Protein AF-A0A1T5MTS9-F1 (afdb_monomer_lite)

Sequence (103 aa):
MKRSVYLKHYYTIKNLIKKLGTDGADDYLRGNLSRFSKQVSTARKNICSIKKSILMQNNSAEKGRLEYDLNEAINVLNDLLEKLKTADEMYLCYINYIRKKSS

Structure (mmCIF, N/CA/C/O backbone):
data_AF-A0A1T5MTS9-F1
#
_entry.id   AF-A0A1T5MTS9-F1
#
loop_
_atom_site.group_PDB
_atom_site.id
_atom_site.type_symbol
_atom_site.label_atom_id
_atom_site.label_alt_id
_atom_site.label_comp_id
_atom_site.label_asym_id
_atom_site.label_entity_id
_atom_site.label_seq_id
_atom_site.pdbx_PDB_ins_code
_atom_site.Cartn_x
_atom_site.Cartn_y
_atom_site.Cartn_z
_atom_site.occupancy
_atom_site.B_iso_or_equiv
_atom_site.auth_seq_id
_atom_site.auth_comp_id
_atom_site.auth_asym_id
_atom_site.auth_atom_id
_atom_site.pdbx_PDB_model_num
ATOM 1 N N . MET A 1 1 ? 0.176 12.332 16.860 1.00 63.88 1 MET A N 1
ATOM 2 C CA . MET A 1 1 ? -0.584 12.410 15.588 1.00 63.88 1 MET A CA 1
ATOM 3 C C . MET A 1 1 ? -1.182 13.804 15.437 1.00 63.88 1 MET A C 1
ATOM 5 O O . MET A 1 1 ? -1.668 14.337 16.429 1.00 63.88 1 MET A O 1
ATOM 9 N N . LYS A 1 2 ? -1.140 14.408 14.239 1.00 79.19 2 LYS A N 1
ATOM 10 C CA . LYS A 1 2 ? -1.745 15.731 13.993 1.00 79.19 2 LYS A CA 1
ATOM 11 C C . LYS A 1 2 ? -3.265 15.672 14.203 1.00 79.19 2 LYS A C 1
ATOM 13 O O . LYS A 1 2 ? -3.911 14.709 13.792 1.00 79.19 2 LYS A O 1
ATOM 18 N N . ARG A 1 3 ? -3.842 16.713 14.815 1.00 74.12 3 ARG A N 1
ATOM 19 C CA . ARG A 1 3 ? -5.283 16.780 15.137 1.00 74.12 3 ARG A CA 1
ATOM 20 C C . ARG A 1 3 ? -6.176 16.658 13.896 1.00 74.12 3 ARG A C 1
ATOM 22 O O . ARG A 1 3 ? -7.215 16.013 13.966 1.00 74.12 3 ARG A O 1
ATOM 29 N N . SER A 1 4 ? -5.745 17.215 12.765 1.00 78.44 4 SER A N 1
ATOM 30 C CA . SER A 1 4 ? -6.453 17.125 11.481 1.00 78.44 4 SER A CA 1
ATOM 31 C C . SER A 1 4 ? -6.567 15.687 10.962 1.00 78.44 4 SER A C 1
ATOM 33 O O . SER A 1 4 ? -7.650 15.265 10.567 1.00 78.44 4 SER A O 1
ATOM 35 N N . VAL A 1 5 ? -5.483 14.908 11.033 1.00 78.12 5 VAL A N 1
ATOM 36 C CA . VAL A 1 5 ? -5.454 13.493 10.616 1.00 78.12 5 VAL A CA 1
ATOM 37 C C . VAL A 1 5 ? -6.343 12.638 11.521 1.00 78.12 5 VAL A C 1
ATOM 39 O O . VAL A 1 5 ? -7.112 11.814 11.035 1.00 78.12 5 VAL A O 1
ATOM 42 N N . TYR A 1 6 ? -6.321 12.887 12.835 1.00 78.69 6 TYR A N 1
ATOM 43 C CA . TYR A 1 6 ? -7.227 12.210 13.768 1.00 78.69 6 TYR A CA 1
ATOM 44 C C . TYR A 1 6 ? -8.696 12.439 13.403 1.00 78.69 6 TYR A C 1
ATOM 46 O O . TYR A 1 6 ? -9.449 11.482 13.265 1.00 78.69 6 TYR A O 1
ATOM 54 N N . LEU A 1 7 ? -9.109 13.698 13.217 1.00 80.44 7 LEU A N 1
ATOM 55 C CA . LEU A 1 7 ? -10.500 14.026 12.890 1.00 80.44 7 LEU A CA 1
ATOM 56 C C . LEU A 1 7 ? -10.937 13.417 11.554 1.00 80.44 7 LEU A C 1
ATOM 58 O O . LEU A 1 7 ? -12.061 12.927 11.457 1.00 80.44 7 LEU A O 1
ATOM 62 N N . LYS A 1 8 ? -10.034 13.381 10.565 1.00 87.06 8 LYS A N 1
ATOM 63 C CA . LYS A 1 8 ? -10.275 12.765 9.254 1.00 87.06 8 LYS A CA 1
ATOM 64 C C . LYS A 1 8 ? -10.656 11.285 9.368 1.00 87.06 8 LYS A C 1
ATOM 66 O O . LYS A 1 8 ? -11.559 10.837 8.669 1.00 87.06 8 LYS A O 1
ATOM 71 N N . HIS A 1 9 ? -9.993 10.529 10.244 1.00 92.50 9 HIS A N 1
ATOM 72 C CA . HIS A 1 9 ? -10.198 9.079 10.357 1.00 92.50 9 HIS A CA 1
ATOM 73 C C . HIS A 1 9 ? -11.110 8.662 11.515 1.00 92.50 9 HIS A C 1
ATOM 75 O O . HIS A 1 9 ? -11.614 7.539 11.514 1.00 92.50 9 HIS A O 1
ATOM 81 N N . TYR A 1 10 ? -11.379 9.552 12.474 1.00 91.75 10 TYR A N 1
ATOM 82 C CA . TYR A 1 10 ? -12.123 9.250 13.699 1.00 91.75 10 TYR A CA 1
ATOM 83 C C . TYR A 1 10 ? -13.475 8.575 13.444 1.00 91.75 10 TYR A C 1
ATOM 85 O O . TYR A 1 10 ? -13.758 7.527 14.023 1.00 91.75 10 TYR A O 1
ATOM 93 N N . TYR A 1 11 ? -14.308 9.146 12.569 1.00 92.06 11 TYR A N 1
ATOM 94 C CA . TYR A 1 11 ? -15.633 8.589 12.280 1.00 92.06 11 TYR A CA 1
ATOM 95 C C . TYR A 1 11 ? -15.548 7.231 11.588 1.00 92.06 11 TYR A C 1
ATOM 97 O O . TYR A 1 11 ? -16.318 6.328 11.916 1.00 92.06 11 TYR A O 1
ATOM 105 N N . THR A 1 12 ? -14.580 7.058 10.689 1.00 93.12 12 THR A N 1
ATOM 106 C CA . THR A 1 12 ? -14.318 5.775 10.033 1.00 93.12 12 THR A CA 1
ATOM 107 C C . THR A 1 12 ? -13.946 4.713 11.058 1.00 93.12 12 THR A C 1
ATOM 109 O O . THR A 1 12 ? -14.554 3.649 11.063 1.00 93.12 12 THR A O 1
ATOM 112 N N . ILE A 1 13 ? -13.025 5.018 11.975 1.00 95.12 13 ILE A N 1
ATOM 113 C CA . ILE A 1 13 ? -12.615 4.102 13.047 1.00 95.12 13 ILE A CA 1
ATOM 114 C C . ILE A 1 13 ? -13.778 3.781 13.986 1.00 95.12 13 ILE A C 1
ATOM 116 O O . ILE A 1 13 ? -14.033 2.613 14.269 1.00 95.12 13 ILE A O 1
ATOM 120 N N . LYS A 1 14 ? -14.529 4.794 14.431 1.00 93.94 14 LYS A N 1
ATOM 121 C CA . LYS A 1 14 ? -15.703 4.603 15.293 1.00 93.94 14 LYS A CA 1
ATOM 122 C C . LYS A 1 14 ? -16.723 3.667 14.640 1.00 93.94 14 LYS A C 1
ATOM 124 O O . LYS A 1 14 ? -17.239 2.763 15.295 1.00 93.94 14 LYS A O 1
ATOM 129 N N . ASN A 1 15 ? -17.000 3.866 13.353 1.00 94.81 15 ASN A N 1
ATOM 130 C CA . ASN A 1 15 ? -17.925 3.026 12.597 1.00 94.81 15 ASN A CA 1
ATOM 131 C C . ASN A 1 15 ? -17.374 1.615 12.371 1.00 94.81 15 ASN A C 1
ATOM 133 O O . ASN A 1 15 ? -18.143 0.659 12.428 1.00 94.81 15 ASN A O 1
ATOM 137 N N . LEU A 1 16 ? -16.066 1.478 12.142 1.00 95.25 16 LEU A N 1
ATOM 138 C CA . LEU A 1 16 ? -15.402 0.186 11.985 1.00 95.25 16 LEU A CA 1
ATOM 139 C C . LEU A 1 16 ? -15.536 -0.649 13.266 1.00 95.25 16 LEU A C 1
ATOM 141 O O . LEU A 1 16 ? -16.036 -1.767 13.207 1.00 95.25 16 LEU A O 1
ATOM 145 N N . ILE A 1 17 ? -15.208 -0.064 14.423 1.00 95.56 17 ILE A N 1
ATOM 146 C CA . ILE A 1 17 ? -15.350 -0.713 15.737 1.00 95.56 17 ILE A CA 1
ATOM 147 C C . ILE A 1 17 ? -16.815 -1.060 16.017 1.00 95.56 17 ILE A C 1
ATOM 149 O O . ILE A 1 17 ? -17.107 -2.148 16.499 1.00 95.56 17 ILE A O 1
ATOM 153 N N . LYS A 1 18 ? -17.759 -0.166 15.690 1.00 95.50 18 LYS A N 1
ATOM 154 C CA . LYS A 1 18 ? -19.194 -0.449 15.857 1.00 95.50 18 LYS A CA 1
ATOM 155 C C . LYS A 1 18 ? -19.637 -1.677 15.050 1.00 95.50 18 LYS A C 1
ATOM 157 O O . LYS A 1 18 ? -20.515 -2.401 15.500 1.00 95.50 18 LYS A O 1
ATOM 162 N N . LYS A 1 19 ? -19.072 -1.877 13.856 1.00 96.94 19 LYS A N 1
ATOM 163 C CA . LYS A 1 19 ? -19.441 -2.973 12.948 1.00 96.94 19 LYS A CA 1
ATOM 164 C C . LYS A 1 19 ? -18.736 -4.289 13.269 1.00 96.94 19 LYS A C 1
ATOM 166 O O . LYS A 1 19 ? -19.360 -5.331 13.135 1.00 96.94 19 LYS A O 1
ATOM 171 N N . LEU A 1 20 ? -17.455 -4.241 13.634 1.00 96.25 20 LEU A N 1
ATOM 172 C CA . LEU A 1 20 ? -16.589 -5.424 13.731 1.00 96.25 20 LEU A CA 1
ATOM 173 C C . LEU A 1 20 ? -16.163 -5.765 15.167 1.00 96.25 20 LEU A C 1
ATOM 175 O O . LEU A 1 20 ? -15.522 -6.786 15.386 1.00 96.25 20 LEU A O 1
ATOM 179 N N . GLY A 1 21 ? -16.481 -4.912 16.142 1.00 95.81 21 GLY A N 1
ATOM 180 C CA . GLY A 1 21 ? -15.850 -4.954 17.458 1.00 95.81 21 GLY A CA 1
ATOM 181 C C . GLY A 1 21 ? -14.429 -4.381 17.434 1.00 95.81 21 GLY A C 1
ATOM 182 O O . GLY A 1 21 ? -13.897 -4.018 16.384 1.00 95.81 21 GLY A O 1
ATOM 183 N N . THR A 1 22 ? -13.823 -4.255 18.614 1.00 94.62 22 THR A N 1
ATOM 184 C CA . THR A 1 22 ? -12.456 -3.729 18.767 1.00 94.62 22 THR A CA 1
ATOM 185 C C . THR A 1 22 ? -11.435 -4.643 18.093 1.00 94.62 22 THR A C 1
ATOM 187 O O . THR A 1 22 ? -10.681 -4.175 17.245 1.00 94.62 22 THR A O 1
ATOM 190 N N . ASP A 1 23 ? -11.468 -5.941 18.397 1.00 95.06 23 ASP A N 1
ATOM 191 C CA . ASP A 1 23 ? -10.490 -6.906 17.881 1.00 95.06 23 ASP A CA 1
ATOM 192 C C . ASP A 1 23 ? -10.634 -7.087 16.366 1.00 95.06 23 ASP A C 1
ATOM 194 O O . ASP A 1 23 ? -9.657 -6.988 15.629 1.00 95.06 23 ASP A O 1
ATOM 198 N N . GLY A 1 24 ? -11.872 -7.202 15.869 1.00 96.69 24 GLY A N 1
ATOM 199 C CA . GLY A 1 24 ? -12.128 -7.276 14.429 1.00 96.69 24 GLY A CA 1
ATOM 200 C C . GLY A 1 24 ? -11.717 -6.006 13.674 1.00 96.69 24 GLY A C 1
ATOM 201 O O . GLY A 1 24 ? -11.278 -6.076 12.524 1.00 96.69 24 GLY A O 1
ATOM 202 N N . ALA A 1 25 ? -11.817 -4.833 14.307 1.00 96.56 25 ALA A N 1
ATOM 203 C CA . ALA A 1 25 ? -11.286 -3.593 13.748 1.00 96.56 25 ALA A CA 1
ATOM 204 C C . ALA A 1 25 ? -9.745 -3.572 13.736 1.00 96.56 25 ALA A C 1
ATOM 206 O O . ALA A 1 25 ? -9.173 -3.112 12.746 1.00 96.56 25 ALA A O 1
ATOM 207 N N . ASP A 1 26 ? -9.083 -4.072 14.786 1.00 97.19 26 ASP A N 1
ATOM 208 C CA . ASP A 1 26 ? -7.618 -4.203 14.847 1.00 97.19 26 ASP A CA 1
ATOM 209 C C . ASP A 1 26 ? -7.104 -5.110 13.721 1.00 97.19 26 ASP A C 1
ATOM 211 O O . ASP A 1 26 ? -6.298 -4.684 12.887 1.00 97.19 26 ASP A O 1
ATOM 215 N N . ASP A 1 27 ? -7.655 -6.321 13.624 1.00 97.81 27 ASP A N 1
ATOM 216 C CA . ASP A 1 27 ? -7.282 -7.318 12.620 1.00 97.81 27 ASP A CA 1
ATOM 217 C C . ASP A 1 27 ? -7.465 -6.788 11.197 1.00 97.81 27 ASP A C 1
ATOM 219 O O . ASP A 1 27 ? -6.577 -6.926 10.350 1.00 97.81 27 ASP A O 1
ATOM 223 N N . TYR A 1 28 ? -8.585 -6.110 10.932 1.00 97.62 28 TYR A N 1
ATOM 224 C CA . TYR A 1 28 ? -8.845 -5.493 9.634 1.00 97.62 28 TYR A CA 1
ATOM 225 C C . TYR A 1 28 ? -7.789 -4.438 9.268 1.00 97.62 28 TYR A C 1
ATOM 227 O O . TYR A 1 28 ? -7.275 -4.416 8.144 1.00 97.62 28 TYR A O 1
ATOM 235 N N . LEU A 1 29 ? -7.452 -3.545 10.203 1.00 97.50 29 LEU A N 1
ATOM 236 C CA . LEU A 1 29 ? -6.492 -2.468 9.955 1.00 97.50 29 LEU A CA 1
ATOM 237 C C . LEU A 1 29 ? -5.068 -3.011 9.780 1.00 97.50 29 LEU A C 1
ATOM 239 O O . LEU A 1 29 ? -4.378 -2.614 8.836 1.00 97.50 29 LEU A O 1
ATOM 243 N N . ARG A 1 30 ? -4.651 -3.965 10.621 1.00 97.31 30 ARG A N 1
ATOM 244 C CA . ARG A 1 30 ? -3.367 -4.671 10.476 1.00 97.31 30 ARG A CA 1
ATOM 245 C C . ARG A 1 30 ? -3.293 -5.455 9.170 1.00 97.31 30 ARG A C 1
ATOM 247 O O . ARG A 1 30 ? -2.255 -5.446 8.507 1.00 97.31 30 ARG A O 1
ATOM 254 N N . GLY A 1 31 ? -4.396 -6.080 8.762 1.00 97.75 31 GLY A N 1
ATOM 255 C CA . GLY A 1 31 ? -4.514 -6.774 7.483 1.00 97.75 31 GLY A CA 1
ATOM 256 C C . GLY A 1 31 ? -4.275 -5.839 6.298 1.00 97.75 31 GLY A C 1
ATOM 257 O O . GLY A 1 31 ? -3.497 -6.164 5.399 1.00 97.75 31 GLY A O 1
ATOM 258 N N . ASN A 1 32 ? -4.866 -4.642 6.322 1.00 96.69 32 ASN A N 1
ATOM 259 C CA . ASN A 1 32 ? -4.635 -3.628 5.291 1.00 96.69 32 ASN A CA 1
ATOM 260 C C . ASN A 1 32 ? -3.185 -3.136 5.263 1.00 96.69 32 ASN A C 1
ATOM 262 O O . ASN A 1 32 ? -2.605 -3.043 4.180 1.00 96.69 32 ASN A O 1
ATOM 266 N N . LEU A 1 33 ? -2.585 -2.872 6.428 1.00 97.38 33 LEU A N 1
ATOM 267 C CA . LEU A 1 33 ? -1.169 -2.513 6.526 1.00 97.38 33 LEU A CA 1
ATOM 268 C C . LEU A 1 33 ? -0.279 -3.588 5.895 1.00 97.38 33 LEU A C 1
ATOM 270 O O . LEU A 1 33 ? 0.481 -3.299 4.974 1.00 97.38 33 LEU A O 1
ATOM 274 N N . SER A 1 34 ? -0.440 -4.842 6.322 1.00 97.75 34 SER A N 1
ATOM 275 C CA . SER A 1 34 ? 0.318 -5.982 5.797 1.00 97.75 34 SER A CA 1
ATOM 276 C C . SER A 1 34 ? 0.154 -6.131 4.280 1.00 97.75 34 SER A C 1
ATOM 278 O O . SER A 1 34 ? 1.139 -6.259 3.542 1.00 97.75 34 SER A O 1
ATOM 280 N N . ARG A 1 35 ? -1.087 -6.031 3.785 1.00 97.94 35 ARG A N 1
ATOM 281 C CA . ARG A 1 35 ? -1.404 -6.100 2.355 1.00 97.94 35 ARG A CA 1
ATOM 282 C C . ARG A 1 35 ? -0.670 -5.020 1.563 1.00 97.94 35 ARG A C 1
ATOM 284 O O . ARG A 1 35 ? 0.004 -5.351 0.585 1.00 97.94 35 ARG A O 1
ATOM 291 N N . PHE A 1 36 ? -0.784 -3.753 1.960 1.00 98.12 36 PHE A N 1
ATOM 292 C CA . PHE A 1 36 ? -0.156 -2.656 1.223 1.00 98.12 36 PHE A CA 1
ATOM 293 C C . PHE A 1 36 ? 1.370 -2.694 1.328 1.00 98.12 36 PHE A C 1
ATOM 295 O O . PHE A 1 36 ? 2.046 -2.507 0.318 1.00 98.12 36 PHE A O 1
ATOM 302 N N . SER A 1 37 ? 1.936 -3.039 2.489 1.00 97.81 37 SER A N 1
ATOM 303 C CA . SER A 1 37 ? 3.383 -3.236 2.641 1.00 97.81 37 SER A CA 1
ATOM 304 C C . SER A 1 37 ? 3.917 -4.316 1.695 1.00 97.81 37 SER A C 1
ATOM 306 O O . SER A 1 37 ? 4.947 -4.115 1.043 1.00 97.81 37 SER A O 1
ATOM 308 N N . LYS A 1 38 ? 3.202 -5.441 1.555 1.00 98.31 38 LYS A N 1
ATOM 309 C CA . LYS A 1 38 ? 3.571 -6.508 0.613 1.00 98.31 38 LYS A CA 1
ATOM 310 C C . LYS A 1 38 ? 3.511 -6.023 -0.836 1.00 98.31 38 LYS A C 1
ATOM 312 O O . LYS A 1 38 ? 4.446 -6.269 -1.594 1.00 98.31 38 LYS A O 1
ATOM 317 N N . GLN A 1 39 ? 2.454 -5.304 -1.210 1.00 98.31 39 GLN A N 1
ATOM 318 C CA . GLN A 1 39 ? 2.310 -4.743 -2.556 1.00 98.31 39 GLN A CA 1
ATOM 319 C C . GLN A 1 39 ? 3.424 -3.736 -2.885 1.00 98.31 39 GLN A C 1
ATOM 321 O O . GLN A 1 39 ? 4.021 -3.833 -3.955 1.00 98.31 39 GLN A O 1
ATOM 326 N N . VAL A 1 40 ? 3.776 -2.838 -1.956 1.00 98.44 40 VAL A N 1
ATOM 327 C CA . VAL A 1 40 ? 4.911 -1.904 -2.099 1.00 98.44 40 VAL A CA 1
ATOM 328 C C . VAL A 1 40 ? 6.226 -2.660 -2.303 1.00 98.44 40 VAL A C 1
ATOM 330 O O . VAL A 1 40 ? 7.016 -2.303 -3.178 1.00 98.44 40 VAL A O 1
ATOM 333 N N . SER A 1 41 ? 6.468 -3.721 -1.526 1.00 98.19 41 SER A N 1
ATOM 334 C CA . SER A 1 41 ? 7.671 -4.550 -1.670 1.00 98.19 41 SER A CA 1
ATOM 335 C C . SER A 1 41 ? 7.759 -5.184 -3.061 1.00 98.19 41 SER A C 1
ATOM 337 O O . SER A 1 41 ? 8.797 -5.093 -3.721 1.00 98.19 41 SER A O 1
ATOM 339 N N . THR A 1 42 ? 6.659 -5.765 -3.547 1.00 98.25 42 THR A N 1
ATOM 340 C CA . THR A 1 42 ? 6.583 -6.344 -4.894 1.00 98.25 42 THR A CA 1
ATOM 341 C C . THR A 1 42 ? 6.802 -5.293 -5.980 1.00 98.25 42 THR A C 1
ATOM 343 O O . THR A 1 42 ? 7.607 -5.519 -6.881 1.00 98.25 42 THR A O 1
ATOM 346 N N . ALA A 1 43 ? 6.160 -4.127 -5.879 1.00 98.31 43 ALA A N 1
ATOM 347 C CA . ALA A 1 43 ? 6.318 -3.046 -6.850 1.00 98.31 43 ALA A CA 1
ATOM 348 C C . ALA A 1 43 ? 7.775 -2.557 -6.933 1.00 98.31 43 ALA A C 1
ATOM 350 O O . ALA A 1 43 ? 8.325 -2.418 -8.024 1.00 98.31 43 ALA A O 1
ATOM 351 N N . ARG A 1 44 ? 8.451 -2.391 -5.786 1.00 98.38 44 ARG A N 1
ATOM 352 C CA . ARG A 1 44 ? 9.882 -2.038 -5.742 1.00 98.38 44 ARG A CA 1
ATOM 353 C C . ARG A 1 44 ? 10.763 -3.095 -6.406 1.00 98.38 44 ARG A C 1
ATOM 355 O O . ARG A 1 44 ? 11.673 -2.740 -7.152 1.00 98.38 44 ARG A O 1
ATOM 362 N N . LYS A 1 45 ? 10.492 -4.383 -6.168 1.00 98.31 45 LYS A N 1
ATOM 363 C CA . LYS A 1 45 ? 11.210 -5.481 -6.838 1.00 98.31 45 LYS A CA 1
ATOM 364 C C . LYS A 1 45 ? 11.014 -5.435 -8.353 1.00 98.31 45 LYS A C 1
ATOM 366 O O . LYS A 1 45 ? 11.996 -5.575 -9.077 1.00 98.31 45 LYS A O 1
ATOM 371 N N . ASN A 1 46 ? 9.787 -5.189 -8.815 1.00 97.81 46 ASN A N 1
ATOM 372 C CA . ASN A 1 46 ? 9.487 -5.064 -10.239 1.00 97.81 46 ASN A CA 1
ATOM 373 C C . ASN A 1 46 ? 10.261 -3.902 -10.881 1.00 97.81 46 ASN A C 1
ATOM 375 O O . ASN A 1 46 ? 10.968 -4.104 -11.861 1.00 97.81 46 ASN A O 1
ATOM 379 N N . ILE A 1 47 ? 10.237 -2.717 -10.262 1.00 98.44 47 ILE A N 1
ATOM 380 C CA . ILE A 1 47 ? 11.018 -1.550 -10.708 1.00 98.44 47 ILE A CA 1
ATOM 381 C C . ILE A 1 47 ? 12.511 -1.881 -10.813 1.00 98.44 47 ILE A C 1
ATOM 383 O O . ILE A 1 47 ? 13.151 -1.551 -11.810 1.00 98.44 47 ILE A O 1
ATOM 387 N N . CYS A 1 48 ? 13.081 -2.548 -9.806 1.00 98.25 48 CYS A N 1
ATOM 388 C CA . CYS A 1 48 ? 14.479 -2.975 -9.855 1.00 98.25 48 CYS A CA 1
ATOM 389 C C . CYS A 1 48 ? 14.749 -3.946 -11.012 1.00 98.25 48 CYS A C 1
ATOM 391 O O . CYS A 1 48 ? 15.808 -3.862 -11.630 1.00 98.25 48 CYS A O 1
ATOM 393 N N . SER A 1 49 ? 13.813 -4.850 -11.309 1.00 98.12 49 SER A N 1
ATOM 394 C CA . SER A 1 49 ? 13.921 -5.773 -12.441 1.00 98.12 49 SER A CA 1
ATOM 395 C C . SER A 1 49 ? 13.919 -5.026 -13.772 1.00 98.12 49 SER A C 1
ATOM 397 O O . SER A 1 49 ? 14.832 -5.221 -14.567 1.00 98.12 49 SER A O 1
ATOM 399 N N . ILE A 1 50 ? 12.965 -4.112 -13.983 1.00 97.88 50 ILE A N 1
ATOM 400 C CA . ILE A 1 50 ? 12.865 -3.322 -15.220 1.00 97.88 50 ILE A CA 1
ATOM 401 C C . ILE A 1 50 ? 14.132 -2.479 -15.420 1.00 97.88 50 ILE A C 1
ATOM 403 O O . ILE A 1 50 ? 14.718 -2.491 -16.499 1.00 97.88 50 ILE A O 1
ATOM 407 N N . LYS A 1 51 ? 14.630 -1.822 -14.361 1.00 97.94 51 LYS A N 1
ATOM 408 C CA . LYS A 1 51 ? 15.893 -1.065 -14.415 1.00 97.94 51 LYS A CA 1
ATOM 409 C C . LYS A 1 51 ? 17.077 -1.931 -14.842 1.00 97.94 51 LYS A C 1
ATOM 411 O O . LYS A 1 51 ? 17.894 -1.484 -15.639 1.00 97.94 51 LYS A O 1
ATOM 416 N N . LYS A 1 52 ? 17.174 -3.164 -14.334 1.00 97.88 52 LYS A N 1
ATOM 417 C CA . LYS A 1 52 ? 18.215 -4.109 -14.765 1.00 97.88 52 LYS A CA 1
ATOM 418 C C . LYS A 1 52 ? 18.051 -4.481 -16.236 1.00 97.88 52 LYS A C 1
ATOM 420 O O . LYS A 1 52 ? 19.039 -4.461 -16.958 1.00 97.88 52 LYS A O 1
ATOM 425 N N . SER A 1 53 ? 16.827 -4.759 -16.687 1.00 97.31 53 SER A N 1
ATOM 426 C CA . SER A 1 53 ? 16.547 -5.064 -18.092 1.00 97.31 53 SER A CA 1
ATOM 427 C C . SER A 1 53 ? 16.961 -3.919 -19.018 1.00 97.31 53 SER A C 1
ATOM 429 O O . SER A 1 53 ? 17.643 -4.182 -19.999 1.00 97.31 53 SER A O 1
ATOM 431 N N . ILE A 1 54 ? 16.654 -2.662 -18.674 1.00 97.06 54 ILE A N 1
ATOM 432 C CA . ILE A 1 54 ? 17.070 -1.469 -19.440 1.00 97.06 54 ILE A CA 1
ATOM 433 C C . ILE A 1 54 ? 18.591 -1.428 -19.632 1.00 97.06 54 ILE A C 1
ATOM 435 O O . ILE A 1 54 ? 19.063 -1.154 -20.733 1.00 97.06 54 ILE A O 1
ATOM 439 N N . LEU A 1 55 ? 19.364 -1.721 -18.580 1.00 95.50 55 LEU A N 1
ATOM 440 C CA . LEU A 1 55 ? 20.832 -1.713 -18.637 1.00 95.50 55 LEU A CA 1
ATOM 441 C C . LEU A 1 55 ? 21.412 -2.790 -19.565 1.00 95.50 55 LEU A C 1
ATOM 443 O O . LEU A 1 55 ? 22.550 -2.657 -20.001 1.00 95.50 55 LEU A O 1
ATOM 447 N N . MET A 1 56 ? 20.653 -3.849 -19.853 1.00 95.38 56 MET A N 1
ATOM 448 C CA . MET A 1 56 ? 21.088 -4.965 -20.697 1.00 95.38 56 MET A CA 1
ATOM 449 C C . MET A 1 56 ? 20.640 -4.826 -22.161 1.00 95.38 56 MET A C 1
ATOM 451 O O . MET A 1 56 ? 20.995 -5.672 -22.979 1.00 95.38 56 MET A O 1
ATOM 455 N N . GLN A 1 57 ? 19.860 -3.795 -22.508 1.00 95.12 57 GLN A N 1
ATOM 456 C CA . GLN A 1 57 ? 19.339 -3.613 -23.863 1.00 95.12 57 GLN A CA 1
ATOM 457 C C . GLN A 1 57 ? 20.236 -2.729 -24.726 1.00 95.12 57 GLN A C 1
ATOM 459 O O . GLN A 1 57 ? 20.478 -1.564 -24.417 1.00 95.12 57 GLN A O 1
ATOM 464 N N . ASN A 1 58 ? 20.629 -3.268 -25.881 1.00 92.69 58 ASN A N 1
ATOM 465 C CA . ASN A 1 58 ? 21.345 -2.534 -26.929 1.00 92.69 58 ASN A CA 1
ATOM 466 C C . ASN A 1 58 ? 20.403 -1.990 -28.018 1.00 92.69 58 ASN A C 1
ATOM 468 O O . ASN A 1 58 ? 20.809 -1.176 -28.842 1.00 92.69 58 ASN A O 1
ATOM 472 N N . ASN A 1 59 ? 19.144 -2.439 -28.039 1.00 96.88 59 ASN A N 1
ATOM 473 C CA . ASN A 1 59 ? 18.129 -1.970 -28.977 1.00 96.88 59 ASN A CA 1
ATOM 474 C C . ASN A 1 59 ? 17.403 -0.746 -28.396 1.00 96.88 59 ASN A C 1
ATOM 476 O O . ASN A 1 59 ? 16.803 -0.831 -27.324 1.00 96.88 59 ASN A O 1
ATOM 480 N N . SER A 1 60 ? 17.434 0.388 -29.105 1.00 93.38 60 SER A N 1
ATOM 481 C CA . SER A 1 60 ? 16.848 1.638 -28.606 1.00 93.38 60 SER A CA 1
ATOM 482 C C . SER A 1 60 ? 15.323 1.596 -28.497 1.00 93.38 60 SER A C 1
ATOM 484 O O . SER A 1 60 ? 14.772 2.213 -27.590 1.00 93.38 60 SER A O 1
ATOM 486 N N . ALA A 1 61 ? 14.636 0.874 -29.386 1.00 95.31 61 ALA A N 1
ATOM 487 C CA . ALA A 1 61 ? 13.182 0.752 -29.351 1.00 95.31 61 ALA A CA 1
ATOM 488 C C . ALA A 1 61 ? 12.738 -0.064 -28.132 1.00 95.31 61 ALA A C 1
ATOM 490 O O . ALA A 1 61 ? 11.859 0.359 -27.384 1.00 95.31 61 ALA A O 1
ATOM 491 N N . GLU A 1 62 ? 13.407 -1.191 -27.883 1.00 95.81 62 GLU A N 1
ATOM 492 C CA . GLU A 1 62 ? 13.137 -2.019 -26.707 1.00 95.81 62 GLU A CA 1
ATOM 493 C C . GLU A 1 62 ? 13.489 -1.287 -25.407 1.00 95.81 62 GLU A C 1
ATOM 495 O O . GLU A 1 62 ? 12.749 -1.353 -24.426 1.00 95.81 62 GLU A O 1
ATOM 500 N N . LYS A 1 63 ? 14.578 -0.511 -25.413 1.00 95.88 63 LYS A N 1
ATOM 501 C CA . LYS A 1 63 ? 14.924 0.366 -24.295 1.00 95.88 63 LYS A CA 1
ATOM 502 C C . LYS A 1 63 ? 13.822 1.395 -24.021 1.00 95.88 63 LYS A C 1
ATOM 504 O O . LYS A 1 63 ? 13.419 1.544 -22.872 1.00 95.88 63 LYS A O 1
ATOM 509 N N . GLY A 1 64 ? 13.297 2.043 -25.063 1.00 96.38 64 GLY A N 1
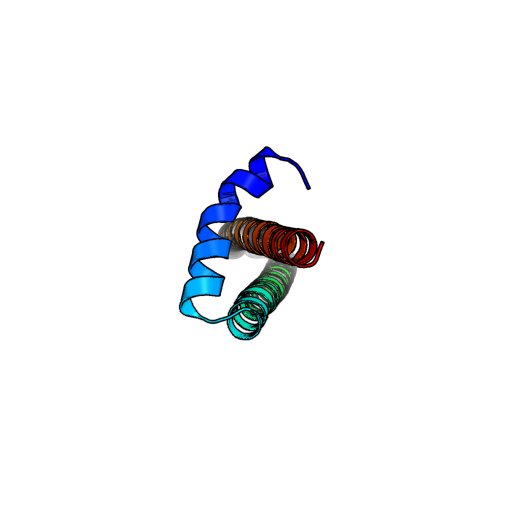ATOM 510 C CA . GLY A 1 64 ? 12.196 3.001 -24.940 1.00 96.38 64 GLY A CA 1
ATOM 511 C C . GLY A 1 64 ? 10.915 2.373 -24.378 1.00 96.38 64 GLY A C 1
ATOM 512 O O . GLY A 1 64 ? 10.271 2.959 -23.510 1.00 96.38 64 GLY A O 1
ATOM 513 N N . ARG A 1 65 ? 10.577 1.147 -24.799 1.00 97.31 65 ARG A N 1
ATOM 514 C CA . ARG A 1 65 ? 9.449 0.386 -24.236 1.00 97.31 65 ARG A CA 1
ATOM 515 C C . ARG A 1 65 ? 9.633 0.113 -22.742 1.00 97.31 65 ARG A C 1
ATOM 517 O O . ARG A 1 65 ? 8.731 0.369 -21.955 1.00 97.31 65 ARG A O 1
ATOM 524 N N . LEU A 1 66 ? 10.816 -0.344 -22.333 1.00 97.75 66 LEU A N 1
ATOM 525 C CA . LEU A 1 66 ? 11.107 -0.612 -20.922 1.00 97.75 66 LEU A CA 1
ATOM 526 C C . LEU A 1 66 ? 11.137 0.662 -20.064 1.00 97.75 66 LEU A C 1
ATOM 528 O O . LEU A 1 66 ? 10.774 0.616 -18.890 1.00 97.75 66 LEU A O 1
ATOM 532 N N . GLU A 1 67 ? 11.567 1.799 -20.616 1.00 97.75 67 GLU A N 1
ATOM 533 C CA . GLU A 1 67 ? 11.488 3.100 -19.938 1.00 97.75 67 GLU A CA 1
ATOM 534 C C . GLU A 1 67 ? 10.030 3.532 -19.713 1.00 97.75 67 GLU A C 1
ATOM 536 O O . GLU A 1 67 ? 9.704 4.058 -18.645 1.00 97.75 67 GLU A O 1
ATOM 541 N N . TYR A 1 68 ? 9.138 3.254 -20.668 1.00 97.88 68 TYR A N 1
ATOM 542 C CA . TYR A 1 68 ? 7.698 3.443 -20.491 1.00 97.88 68 TYR A CA 1
ATOM 543 C C . TYR A 1 68 ? 7.140 2.537 -19.381 1.00 97.88 68 TYR A C 1
ATOM 545 O O . TYR A 1 68 ? 6.557 3.046 -18.421 1.00 97.88 68 TYR A O 1
ATOM 553 N N . ASP A 1 69 ? 7.413 1.22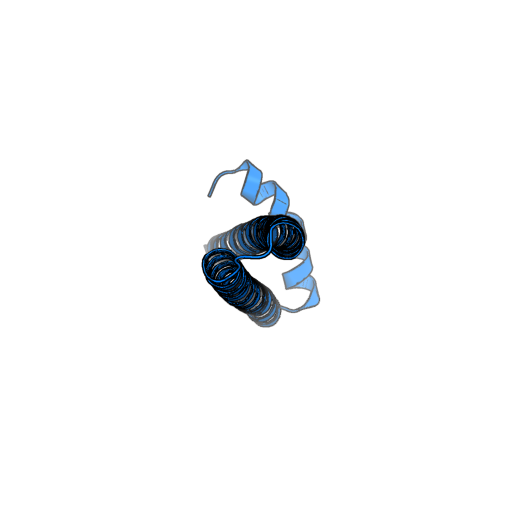9 -19.443 1.00 97.88 69 ASP A N 1
ATOM 554 C CA . ASP A 1 69 ? 6.982 0.256 -18.427 1.00 97.88 69 ASP A CA 1
ATOM 555 C C . ASP A 1 69 ? 7.500 0.634 -17.023 1.00 97.88 69 ASP A C 1
ATOM 557 O O . ASP A 1 69 ? 6.809 0.482 -16.010 1.00 97.88 69 ASP A O 1
ATOM 561 N N . LEU A 1 70 ? 8.726 1.165 -16.940 1.00 98.38 70 LEU A N 1
ATOM 562 C CA . LEU A 1 70 ? 9.309 1.661 -15.695 1.00 98.38 70 LEU A CA 1
ATOM 563 C C . LEU A 1 70 ? 8.501 2.830 -15.119 1.00 98.38 70 LEU A C 1
ATOM 565 O O . LEU A 1 70 ? 8.257 2.858 -13.910 1.00 98.38 70 LEU A O 1
ATOM 569 N N . ASN A 1 71 ? 8.097 3.785 -15.955 1.00 98.19 71 ASN A N 1
ATOM 570 C CA . ASN A 1 71 ? 7.303 4.933 -15.519 1.00 98.19 71 ASN A CA 1
ATOM 571 C C . ASN A 1 71 ? 5.925 4.498 -15.010 1.00 98.19 71 ASN A C 1
ATOM 573 O O . ASN A 1 71 ? 5.493 4.953 -13.948 1.00 98.19 71 ASN A O 1
ATOM 577 N N . GLU A 1 72 ? 5.266 3.563 -15.696 1.00 98.00 72 GLU A N 1
ATOM 578 C CA . GLU A 1 72 ? 4.008 2.985 -15.216 1.00 98.00 72 GLU A CA 1
ATOM 579 C C . GLU A 1 72 ? 4.186 2.286 -13.862 1.00 98.00 72 GLU A C 1
ATOM 581 O O . GLU A 1 72 ? 3.423 2.529 -12.922 1.00 98.00 72 GLU A O 1
ATOM 586 N N . ALA A 1 73 ? 5.240 1.480 -13.710 1.00 98.06 73 ALA A N 1
ATOM 587 C CA . ALA A 1 73 ? 5.534 0.800 -12.452 1.00 98.06 73 ALA A CA 1
ATOM 588 C C . ALA A 1 73 ? 5.816 1.781 -11.297 1.00 98.06 73 ALA A C 1
ATOM 590 O O . ALA A 1 73 ? 5.424 1.520 -10.154 1.00 98.06 73 ALA A O 1
ATOM 591 N N . ILE A 1 74 ? 6.469 2.916 -11.574 1.00 98.38 74 ILE A N 1
ATOM 592 C CA . ILE A 1 74 ? 6.696 3.992 -10.596 1.00 98.38 74 ILE A CA 1
ATOM 593 C C . ILE A 1 74 ? 5.371 4.635 -10.171 1.00 98.38 74 ILE A C 1
ATOM 595 O O . ILE A 1 74 ? 5.161 4.837 -8.974 1.00 98.38 74 ILE A O 1
ATOM 599 N N . ASN A 1 75 ? 4.458 4.900 -11.107 1.00 98.06 75 ASN A N 1
ATOM 600 C CA . ASN A 1 75 ? 3.138 5.449 -10.784 1.00 98.06 75 ASN A CA 1
ATOM 601 C C . ASN A 1 75 ? 2.350 4.503 -9.871 1.00 98.06 75 ASN A C 1
ATOM 603 O O . ASN A 1 75 ? 1.847 4.920 -8.828 1.00 98.06 75 ASN A O 1
ATOM 607 N N . VAL A 1 76 ? 2.350 3.204 -10.185 1.00 97.94 76 VAL A N 1
ATOM 608 C CA . VAL A 1 76 ? 1.732 2.179 -9.330 1.00 97.94 76 VAL A CA 1
ATOM 609 C C . VAL A 1 76 ? 2.364 2.154 -7.935 1.00 97.94 76 VAL A C 1
ATOM 611 O O . VAL A 1 76 ? 1.654 2.040 -6.934 1.00 97.94 76 VAL A O 1
ATOM 614 N N . LEU A 1 77 ? 3.693 2.273 -7.832 1.00 98.50 77 LEU A N 1
ATOM 615 C CA . LEU A 1 77 ? 4.368 2.345 -6.535 1.00 98.50 77 LEU A CA 1
ATOM 616 C C . LEU A 1 77 ? 3.923 3.575 -5.730 1.00 98.50 77 LEU A C 1
ATOM 618 O O . LEU A 1 77 ? 3.673 3.443 -4.532 1.00 98.50 77 LEU A O 1
ATOM 622 N N . ASN A 1 78 ? 3.813 4.744 -6.361 1.00 98.38 78 ASN A N 1
ATOM 623 C CA . ASN A 1 78 ? 3.395 5.975 -5.688 1.00 98.38 78 ASN A CA 1
ATOM 624 C C . ASN A 1 78 ? 1.971 5.852 -5.126 1.00 98.38 78 ASN A C 1
ATOM 626 O O . ASN A 1 78 ? 1.749 6.152 -3.951 1.00 98.38 78 ASN A O 1
ATOM 630 N N . ASP A 1 79 ? 1.042 5.295 -5.904 1.00 98.25 79 ASP A N 1
ATOM 631 C CA . ASP A 1 79 ? -0.324 5.024 -5.447 1.00 98.25 79 ASP A CA 1
ATOM 632 C C . ASP A 1 79 ? -0.360 4.064 -4.251 1.00 98.25 79 ASP A C 1
ATOM 634 O O . ASP A 1 79 ? -1.136 4.237 -3.306 1.00 98.25 79 ASP A O 1
ATOM 638 N N . LEU A 1 80 ? 0.481 3.027 -4.273 1.00 98.25 80 LEU A N 1
ATOM 639 C CA . LEU A 1 80 ? 0.592 2.075 -3.169 1.00 98.25 80 LEU A CA 1
ATOM 640 C C . LEU A 1 80 ? 1.185 2.716 -1.910 1.00 98.25 80 LEU A C 1
ATOM 642 O O . LEU A 1 80 ? 0.751 2.383 -0.807 1.00 98.25 80 LEU A O 1
ATOM 646 N N . LEU A 1 81 ? 2.144 3.633 -2.054 1.00 98.25 81 LEU A N 1
ATOM 647 C CA . LEU A 1 81 ? 2.725 4.370 -0.931 1.00 98.25 81 LEU A CA 1
ATOM 648 C C . LEU A 1 81 ? 1.699 5.304 -0.277 1.00 98.25 81 LEU A C 1
ATOM 650 O O . LEU A 1 81 ? 1.606 5.323 0.950 1.00 98.25 81 LEU A O 1
ATOM 654 N N . GLU A 1 82 ? 0.879 6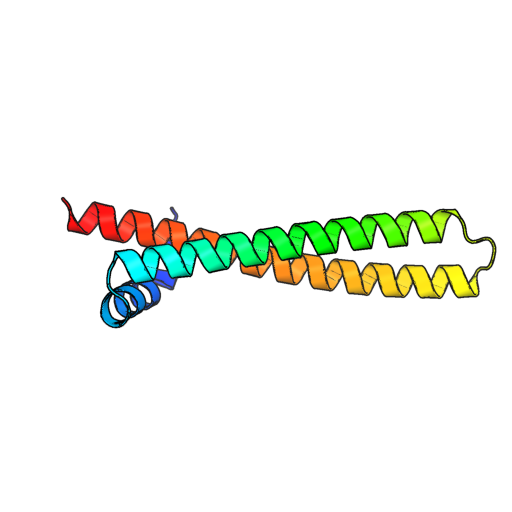.005 -1.061 1.00 97.88 82 GLU A N 1
ATOM 655 C CA . GLU A 1 82 ? -0.218 6.835 -0.535 1.00 97.88 82 GLU A CA 1
ATOM 656 C C . GLU A 1 82 ? -1.288 5.993 0.184 1.00 97.88 82 GLU A C 1
ATOM 658 O O . GLU A 1 82 ? -1.750 6.346 1.277 1.00 97.88 82 GLU A O 1
ATOM 663 N N . LYS A 1 83 ? -1.640 4.825 -0.369 1.00 97.25 83 LYS A N 1
ATOM 664 C CA . LYS A 1 83 ? -2.557 3.873 0.286 1.00 97.25 83 LYS A CA 1
ATOM 665 C C . LYS A 1 83 ? -1.983 3.329 1.592 1.00 97.25 83 LYS A C 1
ATOM 667 O O . LYS A 1 83 ? -2.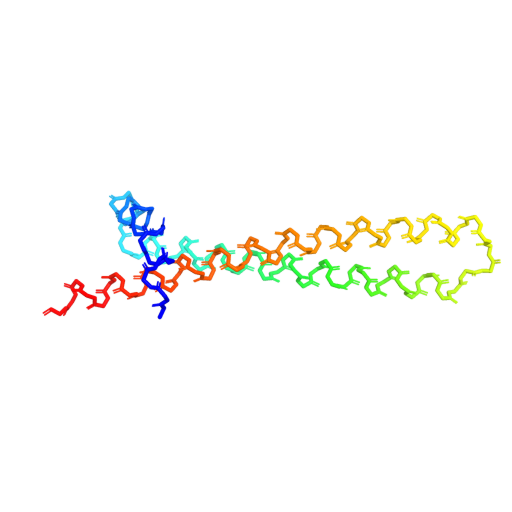697 3.288 2.594 1.00 97.25 83 LYS A O 1
ATOM 672 N N . LEU A 1 84 ? -0.703 2.952 1.606 1.00 97.75 84 LEU A N 1
ATOM 673 C CA . LEU A 1 84 ? -0.021 2.472 2.808 1.00 97.75 84 LEU A CA 1
ATOM 674 C C . LEU A 1 84 ? 0.028 3.557 3.889 1.00 97.75 84 LEU A C 1
ATOM 676 O O . LEU A 1 84 ? -0.295 3.282 5.041 1.00 97.75 84 LEU A O 1
ATOM 680 N N . LYS A 1 85 ? 0.359 4.796 3.513 1.00 96.19 85 LYS A N 1
ATOM 681 C CA . LYS A 1 85 ? 0.340 5.950 4.418 1.00 96.19 85 LYS A CA 1
ATOM 682 C C . LYS A 1 85 ? -1.048 6.177 5.011 1.00 96.19 85 LYS A C 1
ATOM 684 O O . LYS A 1 85 ? -1.177 6.336 6.217 1.00 96.19 85 LYS A O 1
ATOM 689 N N . THR A 1 86 ? -2.091 6.138 4.185 1.00 95.00 86 THR A N 1
ATOM 690 C CA . THR A 1 86 ? -3.475 6.280 4.663 1.00 95.00 86 THR A CA 1
ATOM 691 C C . THR A 1 86 ? -3.851 5.155 5.634 1.00 95.00 86 THR A C 1
ATOM 693 O O . THR A 1 86 ? -4.497 5.408 6.651 1.00 95.00 86 THR A O 1
ATOM 696 N N . ALA A 1 87 ? -3.438 3.914 5.356 1.00 96.19 87 ALA A N 1
ATOM 697 C CA . ALA A 1 87 ? -3.670 2.783 6.253 1.00 96.19 87 ALA A CA 1
ATOM 698 C C . ALA A 1 87 ? -2.939 2.949 7.599 1.00 96.19 87 ALA A C 1
ATOM 700 O O . ALA A 1 87 ? -3.530 2.681 8.646 1.00 96.19 87 ALA A O 1
ATOM 701 N N . ASP A 1 88 ? -1.701 3.448 7.584 1.00 96.00 88 ASP A N 1
ATOM 702 C CA . ASP A 1 88 ? -0.925 3.763 8.790 1.00 96.00 88 ASP A CA 1
ATOM 703 C C . ASP A 1 88 ? -1.578 4.878 9.616 1.00 96.00 88 ASP A C 1
ATOM 705 O O . ASP A 1 88 ? -1.820 4.713 10.813 1.00 96.00 88 ASP A O 1
ATOM 709 N N . GLU A 1 89 ? -1.991 5.969 8.970 1.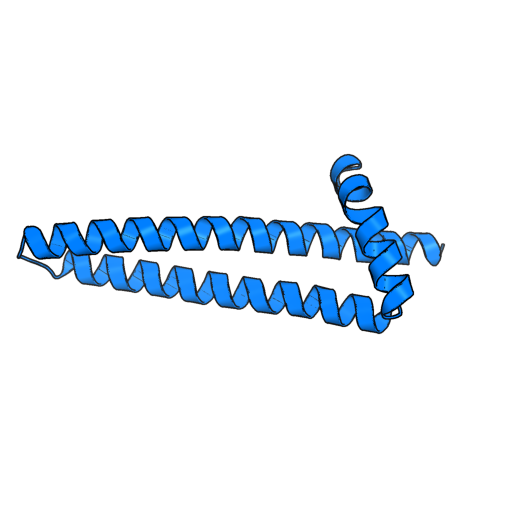00 95.94 89 GLU A N 1
ATOM 710 C CA . GLU A 1 89 ? -2.724 7.065 9.613 1.00 95.94 89 GLU A CA 1
ATOM 711 C C . GLU A 1 89 ? -4.024 6.575 10.277 1.00 95.94 89 GLU A C 1
ATOM 713 O O . GLU A 1 89 ? -4.334 6.954 11.413 1.00 95.94 89 GLU A O 1
ATOM 718 N N . MET A 1 90 ? -4.772 5.693 9.605 1.00 95.06 90 MET A N 1
ATOM 719 C CA . MET A 1 90 ? -5.974 5.069 10.166 1.00 95.06 90 MET A CA 1
ATOM 720 C C . MET A 1 90 ? -5.657 4.187 11.375 1.00 95.06 90 MET A C 1
ATOM 722 O O . MET A 1 90 ? -6.351 4.279 12.391 1.00 95.06 90 MET A O 1
ATOM 726 N N . TYR A 1 91 ? -4.610 3.367 11.299 1.00 96.25 91 TYR A N 1
ATOM 727 C CA . TYR A 1 91 ? -4.209 2.492 12.396 1.00 96.25 91 TYR A CA 1
ATOM 728 C C . TYR A 1 91 ? -3.748 3.285 13.625 1.00 96.25 91 TYR A C 1
ATOM 730 O O . TYR A 1 91 ? -4.198 3.038 14.745 1.00 96.25 91 TYR A O 1
ATOM 738 N N . LEU A 1 92 ? -2.945 4.331 13.427 1.00 95.00 92 LEU A N 1
ATOM 739 C CA . LEU A 1 92 ? -2.561 5.249 14.499 1.00 95.00 92 LEU A CA 1
ATOM 740 C C . LEU A 1 92 ? -3.777 5.965 15.103 1.00 95.00 92 LEU A C 1
ATOM 742 O O . LEU A 1 92 ? -3.822 6.204 16.316 1.00 95.00 92 LEU A O 1
ATOM 746 N N . CYS A 1 93 ? -4.782 6.310 14.293 1.00 95.06 93 CYS A N 1
ATOM 747 C CA . CYS A 1 93 ? -6.043 6.854 14.790 1.00 95.06 93 CYS A CA 1
ATOM 748 C C . CYS A 1 93 ? -6.803 5.846 15.657 1.00 95.06 93 CYS A C 1
ATOM 750 O O . CYS A 1 93 ? -7.301 6.226 16.717 1.00 95.06 93 CYS A O 1
ATOM 752 N N . TYR A 1 94 ? -6.849 4.579 15.246 1.00 95.50 94 TYR A N 1
ATOM 753 C CA . TYR A 1 94 ? -7.433 3.487 16.021 1.00 95.50 94 TYR A CA 1
ATOM 754 C C . TYR A 1 94 ? -6.758 3.317 17.384 1.00 95.50 94 TYR A C 1
ATOM 756 O O . TYR A 1 94 ? -7.432 3.411 18.410 1.00 95.50 94 TYR A O 1
ATOM 764 N N . ILE A 1 95 ? -5.429 3.201 17.423 1.00 94.25 95 ILE A N 1
ATOM 765 C CA . ILE A 1 95 ? -4.679 3.074 18.681 1.00 94.25 95 ILE A CA 1
ATOM 766 C C . ILE A 1 95 ? -4.960 4.255 19.621 1.00 94.25 95 ILE A C 1
ATOM 768 O O . ILE A 1 95 ? -5.196 4.068 20.815 1.00 94.25 95 ILE A O 1
ATOM 772 N N . ASN A 1 96 ? -4.987 5.482 19.091 1.00 92.56 96 ASN A N 1
ATOM 773 C CA . ASN A 1 96 ? -5.312 6.667 19.889 1.00 92.56 96 ASN A CA 1
ATOM 774 C C . ASN A 1 96 ? -6.767 6.676 20.382 1.00 92.56 96 ASN A C 1
ATOM 776 O O . ASN A 1 96 ? -7.022 7.127 21.498 1.00 92.56 96 ASN A O 1
ATOM 780 N N . TYR A 1 97 ? -7.715 6.204 19.569 1.00 91.81 97 TYR A N 1
ATOM 781 C CA . TYR A 1 97 ? -9.124 6.095 19.948 1.00 91.81 97 TYR A CA 1
ATOM 782 C C . TYR A 1 97 ? -9.309 5.128 21.123 1.00 91.81 97 TYR A C 1
ATOM 784 O O . TYR A 1 97 ? -9.955 5.485 22.106 1.00 91.81 97 TYR A O 1
ATOM 792 N N . ILE A 1 98 ? -8.700 3.941 21.046 1.00 92.88 98 ILE A N 1
ATOM 793 C CA . ILE A 1 98 ? -8.784 2.925 22.101 1.00 92.88 98 ILE A CA 1
ATOM 794 C C . ILE A 1 98 ? -8.175 3.442 23.404 1.00 92.88 98 ILE A C 1
ATOM 796 O O . ILE A 1 98 ? -8.846 3.416 24.431 1.00 92.88 98 ILE A O 1
ATOM 800 N N . ARG A 1 99 ? -6.967 4.023 23.356 1.00 90.88 99 ARG A N 1
ATOM 801 C CA . ARG A 1 99 ? -6.304 4.596 24.543 1.00 90.88 99 ARG A CA 1
ATOM 802 C C . ARG A 1 99 ? -7.181 5.603 25.287 1.00 90.88 99 ARG A C 1
ATOM 804 O O . ARG A 1 99 ? -7.262 5.547 26.506 1.00 90.88 99 ARG A O 1
ATOM 811 N N . LYS A 1 100 ? -7.863 6.490 24.555 1.00 88.31 100 LYS A N 1
ATOM 812 C CA . LYS A 1 100 ? -8.758 7.502 25.140 1.00 88.31 100 LYS A CA 1
ATOM 813 C C . LYS A 1 100 ? -10.042 6.933 25.733 1.00 88.31 100 LYS A C 1
ATOM 815 O O . LYS A 1 100 ? -10.648 7.600 26.554 1.00 88.31 100 LYS A O 1
ATOM 820 N N . LYS A 1 101 ? -10.498 5.766 25.273 1.00 82.69 101 LYS A N 1
ATOM 821 C CA . LYS A 1 101 ? -11.699 5.104 25.801 1.00 82.69 101 LYS A CA 1
ATOM 822 C C . LYS A 1 101 ? -11.397 4.302 27.072 1.00 82.69 101 LYS A C 1
ATOM 824 O O . LYS A 1 101 ? -12.305 4.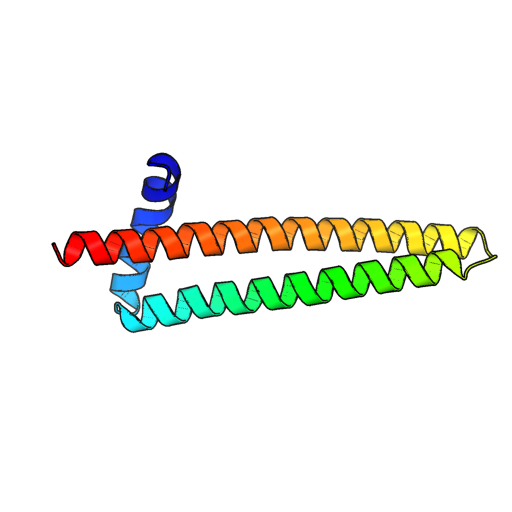032 27.845 1.00 82.69 101 LYS A O 1
ATOM 829 N N . SER A 1 102 ? -10.140 3.902 27.251 1.00 70.88 102 SER A N 1
ATOM 830 C CA . SER A 1 102 ? -9.647 3.169 28.421 1.00 70.88 102 SER A CA 1
ATOM 831 C C . SER A 1 102 ? -9.091 4.075 29.530 1.00 70.88 102 SER A C 1
ATOM 833 O O . SER A 1 102 ? -8.595 3.547 30.520 1.00 70.88 102 SER A O 1
ATOM 835 N N . SER A 1 103 ? -9.119 5.402 29.343 1.00 55.50 103 SER A N 1
ATOM 836 C CA . SER A 1 103 ? -8.788 6.419 30.359 1.00 55.50 103 SER A CA 1
ATOM 837 C C . SER A 1 103 ? -10.069 6.984 30.954 1.00 55.50 103 SER A C 1
ATOM 839 O O . SER A 1 103 ? -10.054 7.295 32.160 1.00 55.50 103 SER A O 1
#

Foldseek 3Di:
DDPVLLVVQVVVLVVLCVVQNLVRSLCVLVVQLVVLVVVLVVLVVVLVVLVVVLVVDPDVVVNVVSVVVNVVSVVSNVVSVVSNVNSVSNNVSSVVVVVVVVD

Radius of gyration: 19.39 Å; chains: 1; bounding box: 41×24×60 Å

Organism: NCBI:txid36842

Secondary structure (DSSP, 8-state):
--HHHHHHHHHHHHHHHHHHHHHHHHHHHHHHHHHHHHHHHHHHHHHHHHHHHHHT---HHHHHHHHHHHHHHHHHHHHHHHHHHHHHHHHHHHHHHHHHH--

pLDDT: mean 94.15, std 7.34, range [55.5, 98.5]